Protein AF-A9FT65-F1 (afdb_monomer_lite)

Radius of gyration: 32.36 Å; chains: 1; bounding box: 93×37×84 Å

Structure (mmCIF, N/CA/C/O backbone):
data_AF-A9FT65-F1
#
_entry.id   AF-A9FT65-F1
#
loop_
_atom_site.group_PDB
_atom_site.id
_atom_site.type_symbol
_atom_site.label_atom_id
_atom_site.label_alt_id
_atom_site.label_comp_id
_atom_site.label_asym_id
_atom_site.label_entity_id
_atom_site.label_seq_id
_atom_site.pdbx_PDB_ins_code
_atom_site.Cartn_x
_atom_site.Cartn_y
_atom_site.Cartn_z
_atom_site.occupancy
_atom_site.B_iso_or_equiv
_atom_site.auth_seq_id
_atom_site.auth_comp_id
_atom_site.auth_asym_id
_atom_site.auth_atom_id
_atom_site.pdbx_PDB_model_num
ATOM 1 N N . MET A 1 1 ? 68.575 5.853 -28.084 1.00 41.72 1 MET A N 1
ATOM 2 C CA . MET A 1 1 ? 67.496 6.673 -28.667 1.00 41.72 1 MET A CA 1
ATOM 3 C C . MET A 1 1 ? 66.320 5.749 -28.876 1.00 41.72 1 MET A C 1
ATOM 5 O O . MET A 1 1 ? 66.469 4.746 -29.556 1.00 41.72 1 MET A O 1
ATOM 9 N N . SER A 1 2 ? 65.259 6.000 -28.122 1.00 35.66 2 SER A N 1
ATOM 10 C CA . SER A 1 2 ? 64.185 5.061 -27.811 1.00 35.66 2 SER A CA 1
ATOM 11 C C . SER A 1 2 ? 63.030 5.280 -28.781 1.00 35.66 2 SER A C 1
ATOM 13 O O . SER A 1 2 ? 62.483 6.379 -28.841 1.00 35.66 2 SER A O 1
ATOM 15 N N . GLU A 1 3 ? 62.686 4.255 -29.549 1.00 32.59 3 GLU A N 1
ATOM 16 C CA . GLU A 1 3 ? 61.605 4.288 -30.529 1.00 32.59 3 GLU A CA 1
ATOM 17 C C . GLU A 1 3 ? 60.287 3.957 -29.814 1.00 32.59 3 GLU A C 1
ATOM 19 O O . GLU A 1 3 ? 60.019 2.817 -29.438 1.00 32.59 3 GLU A O 1
ATOM 24 N N . GLY A 1 4 ? 59.509 4.999 -29.514 1.00 32.03 4 GLY A N 1
ATOM 25 C CA . GLY A 1 4 ? 58.199 4.884 -28.885 1.00 32.03 4 GLY A CA 1
ATOM 26 C C . GLY A 1 4 ? 57.168 4.380 -29.888 1.00 32.03 4 GLY A C 1
ATOM 27 O O . GLY A 1 4 ? 56.763 5.111 -30.790 1.00 32.03 4 GLY A O 1
ATOM 28 N N . ALA A 1 5 ? 56.733 3.134 -29.716 1.00 34.72 5 ALA A N 1
ATOM 29 C CA . ALA A 1 5 ? 55.613 2.562 -30.445 1.00 34.72 5 ALA A CA 1
ATOM 30 C C . ALA A 1 5 ? 54.311 3.269 -30.035 1.00 34.72 5 ALA A C 1
ATOM 32 O O . ALA A 1 5 ? 53.793 3.074 -28.936 1.00 34.72 5 ALA A O 1
ATOM 33 N N . VAL A 1 6 ? 53.775 4.097 -30.931 1.00 39.50 6 VAL A N 1
ATOM 34 C CA . VAL A 1 6 ? 52.421 4.641 -30.806 1.00 39.50 6 VAL A CA 1
ATOM 35 C C . VAL A 1 6 ? 51.445 3.519 -31.148 1.00 39.50 6 VAL A C 1
ATOM 37 O O . VAL A 1 6 ? 51.251 3.173 -32.315 1.00 39.50 6 VAL A O 1
ATOM 40 N N . VAL A 1 7 ? 50.845 2.933 -30.114 1.00 39.47 7 VAL A N 1
ATOM 41 C CA . VAL A 1 7 ? 49.690 2.042 -30.238 1.00 39.47 7 VAL A CA 1
ATOM 42 C C . VAL A 1 7 ? 48.541 2.872 -30.806 1.00 39.47 7 VAL A C 1
ATOM 44 O O . VAL A 1 7 ? 47.945 3.693 -30.116 1.00 39.47 7 VAL A O 1
ATOM 47 N N . ARG A 1 8 ? 48.258 2.694 -32.098 1.00 37.03 8 ARG A N 1
ATOM 48 C CA . ARG A 1 8 ? 47.019 3.177 -32.707 1.00 37.03 8 ARG A CA 1
ATOM 49 C C . ARG A 1 8 ? 45.886 2.286 -32.214 1.00 37.03 8 ARG A C 1
ATOM 51 O O . ARG A 1 8 ? 45.782 1.137 -32.644 1.00 37.03 8 ARG A O 1
ATOM 58 N N . GLU A 1 9 ? 45.054 2.817 -31.324 1.00 41.12 9 GLU A N 1
ATOM 59 C CA . GLU A 1 9 ? 43.729 2.262 -31.064 1.00 41.12 9 GLU A CA 1
ATOM 60 C C . GLU A 1 9 ? 42.986 2.138 -32.396 1.00 41.12 9 GLU A C 1
ATOM 62 O O . GLU A 1 9 ? 42.769 3.107 -33.127 1.00 41.12 9 GLU A O 1
ATOM 67 N N . ARG A 1 10 ? 42.655 0.896 -32.748 1.00 37.16 10 ARG A N 1
ATOM 68 C CA . ARG A 1 10 ? 41.754 0.584 -33.850 1.00 37.16 10 ARG A CA 1
ATOM 69 C C . ARG A 1 10 ? 40.358 1.019 -33.422 1.00 37.16 10 ARG A C 1
ATOM 71 O O . ARG A 1 10 ? 39.676 0.283 -32.718 1.00 37.16 10 ARG A O 1
ATOM 78 N N . THR A 1 11 ? 39.924 2.182 -33.891 1.00 40.34 11 THR A N 1
ATOM 79 C CA . THR A 1 11 ? 38.503 2.513 -33.995 1.00 40.34 11 THR A CA 1
ATOM 80 C C . THR A 1 11 ? 37.874 1.500 -34.951 1.00 40.34 11 THR A C 1
ATOM 82 O O . THR A 1 11 ? 38.036 1.581 -36.170 1.00 40.34 11 THR A O 1
ATOM 85 N N . THR A 1 12 ? 37.234 0.470 -34.403 1.00 40.16 12 THR A N 1
ATOM 86 C CA . THR A 1 12 ? 36.389 -0.453 -35.161 1.00 40.16 12 THR A CA 1
ATOM 87 C C . THR A 1 12 ? 35.167 0.316 -35.640 1.00 40.16 12 THR A C 1
ATOM 89 O O . THR A 1 12 ? 34.197 0.449 -34.904 1.00 40.16 12 THR A O 1
ATOM 92 N N . SER A 1 13 ? 35.223 0.846 -36.865 1.00 41.88 13 SER A N 1
ATOM 93 C CA . SER A 1 13 ? 34.030 1.339 -37.550 1.00 41.88 13 SER A CA 1
ATOM 94 C C . SER A 1 13 ? 33.115 0.142 -37.789 1.00 41.88 13 SER A C 1
ATOM 96 O O . SER A 1 13 ? 33.448 -0.744 -38.589 1.00 41.88 13 SER A O 1
ATOM 98 N N . VAL A 1 14 ? 31.991 0.080 -37.087 1.00 47.53 14 VAL A N 1
ATOM 99 C CA . VAL A 1 14 ? 30.987 -0.945 -37.335 1.00 47.53 14 VAL A CA 1
ATOM 100 C C . VAL A 1 14 ? 30.255 -0.538 -38.611 1.00 47.53 14 VAL A C 1
ATOM 102 O O . VAL A 1 14 ? 29.261 0.168 -38.578 1.00 47.53 14 VAL A O 1
ATOM 105 N N . ARG A 1 15 ? 30.726 -0.990 -39.779 1.00 48.66 15 ARG A N 1
ATOM 106 C CA . ARG A 1 15 ? 29.825 -1.097 -40.935 1.00 48.66 15 ARG A CA 1
ATOM 107 C C . ARG A 1 15 ? 28.850 -2.228 -40.618 1.00 48.66 15 ARG A C 1
ATOM 109 O O . ARG A 1 15 ? 29.141 -3.393 -40.873 1.00 48.66 15 ARG A O 1
ATOM 116 N N . ALA A 1 16 ? 27.755 -1.864 -39.958 1.00 49.97 16 ALA A N 1
ATOM 117 C CA . ALA A 1 16 ? 26.761 -2.761 -39.395 1.00 49.97 16 ALA A CA 1
ATOM 118 C C . ALA A 1 16 ? 25.928 -3.434 -40.496 1.00 49.97 16 ALA A C 1
ATOM 120 O O . ALA A 1 16 ? 24.791 -3.052 -40.762 1.00 49.97 16 ALA A O 1
ATOM 121 N N . GLU A 1 17 ? 26.460 -4.480 -41.130 1.00 63.56 17 GLU A N 1
ATOM 122 C CA . GLU A 1 17 ? 25.548 -5.502 -41.656 1.00 63.56 17 GLU A CA 1
ATOM 123 C C . GLU A 1 17 ? 24.857 -6.217 -40.493 1.00 63.56 17 GLU A C 1
ATOM 125 O O . GLU A 1 17 ? 23.668 -6.515 -40.594 1.00 63.56 17 GLU A O 1
ATOM 130 N N . GLU A 1 18 ? 25.556 -6.377 -39.364 1.00 81.94 18 GLU A N 1
ATOM 131 C CA . GLU A 1 18 ? 25.031 -6.877 -38.095 1.00 81.94 18 GLU A CA 1
ATOM 132 C C . GLU A 1 18 ? 25.650 -6.085 -36.930 1.00 81.94 18 GLU A C 1
ATOM 134 O O . GLU A 1 18 ? 26.859 -5.855 -36.893 1.00 81.94 18 GLU A O 1
ATOM 139 N N . TYR A 1 19 ? 24.821 -5.641 -35.988 1.00 88.38 19 TYR A N 1
ATOM 140 C CA . TYR A 1 19 ? 25.239 -4.946 -34.769 1.00 88.38 19 TYR A CA 1
ATOM 141 C C . TYR A 1 19 ? 24.616 -5.635 -33.555 1.00 88.38 19 TYR A C 1
ATOM 143 O O . TYR A 1 19 ? 23.448 -6.012 -33.582 1.00 88.38 19 TYR A O 1
ATOM 151 N N . LEU A 1 20 ? 25.387 -5.803 -32.485 1.00 90.62 20 LEU A N 1
ATOM 152 C CA . LEU A 1 20 ? 24.891 -6.241 -31.185 1.00 90.62 20 LEU A CA 1
ATOM 153 C C . LEU A 1 20 ? 25.726 -5.557 -30.110 1.00 90.62 20 LEU A C 1
ATOM 155 O O . LEU A 1 20 ? 26.910 -5.861 -29.960 1.00 90.62 20 LEU A O 1
ATOM 159 N N . GLY A 1 21 ? 25.126 -4.633 -29.370 1.00 92.19 21 GLY A N 1
ATOM 160 C CA . GLY A 1 21 ? 25.886 -3.869 -28.393 1.00 92.19 21 GLY A CA 1
ATOM 161 C C . GLY A 1 21 ? 25.094 -2.800 -27.651 1.00 92.19 21 GLY A C 1
ATOM 162 O O . GLY A 1 21 ? 23.875 -2.692 -27.820 1.00 92.19 21 GLY A O 1
ATOM 163 N N . PRO A 1 22 ? 25.790 -2.046 -26.783 1.00 93.56 22 PRO A N 1
ATOM 164 C CA . PRO A 1 22 ? 25.210 -0.944 -26.034 1.00 93.56 22 PRO A CA 1
ATOM 165 C C . PRO A 1 22 ? 25.030 0.303 -26.909 1.00 93.56 22 PRO A C 1
ATOM 167 O O . PRO A 1 22 ? 25.951 0.687 -27.630 1.00 93.56 22 PRO A O 1
ATOM 170 N N . ALA A 1 23 ? 23.889 0.975 -26.771 1.00 94.88 23 ALA A N 1
ATOM 171 C CA . ALA A 1 23 ? 23.617 2.267 -27.398 1.00 94.88 23 ALA A CA 1
ATOM 172 C C . ALA A 1 23 ? 22.968 3.239 -26.400 1.00 94.88 23 ALA A C 1
ATOM 174 O O . ALA A 1 23 ? 22.223 2.811 -25.514 1.00 94.88 23 ALA A O 1
ATOM 175 N N . HIS A 1 24 ? 23.248 4.535 -26.535 1.00 95.00 24 HIS A N 1
ATOM 176 C CA . HIS A 1 24 ? 22.746 5.571 -25.628 1.00 95.00 24 HIS A CA 1
ATOM 177 C C . HIS A 1 24 ? 21.448 6.181 -26.137 1.00 95.00 24 HIS A C 1
ATOM 179 O O . HIS A 1 24 ? 21.337 6.481 -27.319 1.00 95.00 24 HIS A O 1
ATOM 185 N N . VAL A 1 25 ? 20.473 6.416 -25.261 1.00 94.31 25 VAL A N 1
ATOM 186 C CA . VAL A 1 25 ? 19.225 7.089 -25.647 1.00 94.31 25 VAL A CA 1
ATOM 187 C C . VAL A 1 25 ? 19.457 8.586 -25.811 1.00 94.31 25 VAL A C 1
ATOM 189 O O . VAL A 1 25 ? 19.770 9.278 -24.840 1.00 94.31 25 VAL A O 1
ATOM 192 N N . LEU A 1 26 ? 19.229 9.089 -27.024 1.00 94.56 26 LEU A N 1
ATOM 193 C CA . LEU A 1 26 ? 19.220 10.517 -27.342 1.00 94.56 26 LEU A CA 1
ATOM 194 C C . LEU A 1 26 ? 17.809 11.105 -27.260 1.00 94.56 26 LEU A C 1
ATOM 196 O O . LEU A 1 26 ? 17.630 12.241 -26.830 1.00 94.56 26 LEU A O 1
ATOM 200 N N . GLU A 1 27 ? 16.798 10.324 -27.649 1.00 92.94 27 GLU A N 1
ATOM 201 C CA . GLU A 1 27 ? 15.396 10.742 -27.638 1.00 92.94 27 GLU A CA 1
ATOM 202 C C . GLU A 1 27 ? 14.460 9.529 -27.530 1.00 92.94 27 GLU A C 1
ATOM 204 O O . GLU A 1 27 ? 14.701 8.498 -28.157 1.00 92.94 27 GLU A O 1
ATOM 209 N N . ALA A 1 28 ? 13.359 9.650 -26.782 1.00 88.56 28 ALA A N 1
ATOM 210 C CA . ALA A 1 28 ? 12.351 8.597 -26.638 1.00 88.56 28 ALA A CA 1
ATOM 211 C C . ALA A 1 28 ? 10.997 9.029 -27.229 1.00 88.56 28 ALA A C 1
ATOM 213 O O . ALA A 1 28 ? 10.450 10.066 -26.852 1.00 88.56 28 ALA A O 1
ATOM 214 N N . ARG A 1 29 ? 10.434 8.215 -28.135 1.00 87.12 29 ARG A N 1
ATOM 215 C CA . ARG A 1 29 ? 9.176 8.468 -28.861 1.00 87.12 29 ARG A CA 1
ATOM 216 C C . ARG A 1 29 ? 8.260 7.237 -28.831 1.00 87.12 29 ARG A C 1
ATOM 218 O O . ARG A 1 29 ? 8.054 6.553 -29.834 1.00 87.12 29 ARG A O 1
ATOM 225 N N . GLY A 1 30 ? 7.685 6.940 -27.668 1.00 79.56 30 GLY A N 1
ATOM 226 C CA . GLY A 1 30 ? 6.798 5.783 -27.507 1.00 79.56 30 GLY A CA 1
ATOM 227 C C . GLY A 1 30 ? 7.541 4.461 -27.734 1.00 79.56 30 GLY A C 1
ATOM 228 O O . GLY A 1 30 ? 8.354 4.077 -26.902 1.00 79.56 30 GLY A O 1
ATOM 229 N N . GLN A 1 31 ? 7.256 3.763 -28.840 1.00 80.38 31 GLN A N 1
ATOM 230 C CA . GLN A 1 31 ? 7.921 2.497 -29.198 1.00 80.38 31 GLN A CA 1
ATOM 231 C C . GLN A 1 31 ? 9.203 2.674 -30.029 1.00 80.38 31 GLN A C 1
ATOM 233 O O . GLN A 1 31 ? 9.959 1.711 -30.179 1.00 80.38 31 GLN A O 1
ATOM 238 N N . ALA A 1 32 ? 9.444 3.877 -30.556 1.00 88.31 32 ALA A N 1
ATOM 239 C CA . ALA A 1 32 ? 10.662 4.231 -31.272 1.00 88.31 32 ALA A CA 1
ATOM 240 C C . ALA A 1 32 ? 11.593 5.041 -30.363 1.00 88.31 32 ALA A C 1
ATOM 242 O O . ALA A 1 32 ? 11.149 5.890 -29.585 1.00 88.31 32 ALA A O 1
ATOM 243 N N . VAL A 1 33 ? 12.892 4.784 -30.459 1.00 91.00 33 VAL A N 1
ATOM 244 C CA . VAL A 1 33 ? 13.922 5.450 -29.659 1.00 91.00 33 VAL A CA 1
ATOM 245 C C . VAL A 1 33 ? 15.052 5.866 -30.587 1.00 91.00 33 VAL A C 1
ATOM 247 O O . VAL A 1 33 ? 15.541 5.048 -31.364 1.00 91.00 33 VAL A O 1
ATOM 250 N N . VAL A 1 34 ? 15.467 7.127 -30.514 1.00 94.12 34 VAL A N 1
ATOM 251 C CA . VAL A 1 34 ? 16.676 7.595 -31.194 1.00 94.12 34 VAL A CA 1
ATOM 252 C C . VAL A 1 34 ? 17.854 7.285 -30.286 1.00 94.12 34 VAL A C 1
ATOM 254 O O . VAL A 1 34 ? 17.874 7.698 -29.123 1.00 94.12 34 VAL A O 1
ATOM 257 N N . ILE A 1 35 ? 18.816 6.543 -30.819 1.00 93.94 35 ILE A N 1
ATOM 258 C CA . ILE A 1 35 ? 19.989 6.076 -30.094 1.00 93.94 35 ILE A CA 1
ATOM 259 C C . ILE A 1 35 ? 21.276 6.558 -30.752 1.00 93.94 35 ILE A C 1
ATOM 261 O O . ILE A 1 35 ? 21.324 6.726 -31.966 1.00 93.94 35 ILE A O 1
ATOM 265 N N . GLU A 1 36 ? 22.316 6.734 -29.948 1.00 95.38 36 GLU A N 1
ATOM 266 C CA . GLU A 1 36 ? 23.695 6.912 -30.393 1.00 95.38 36 GLU A CA 1
ATOM 267 C C . GLU A 1 36 ? 24.445 5.584 -30.251 1.00 95.38 36 GLU A C 1
ATOM 269 O O . GLU A 1 36 ? 24.494 4.985 -29.168 1.00 95.38 36 GLU A O 1
ATOM 274 N N . LEU A 1 37 ? 24.997 5.106 -31.363 1.00 92.44 37 LEU A N 1
ATOM 275 C CA . LEU A 1 37 ? 25.864 3.936 -31.420 1.00 92.44 37 LEU A CA 1
ATOM 276 C C . LEU A 1 37 ? 27.288 4.296 -30.946 1.00 92.44 37 LEU A C 1
ATOM 278 O O . LEU A 1 37 ? 27.663 5.467 -30.945 1.00 92.44 37 LEU A O 1
ATOM 282 N N . PRO A 1 38 ? 28.131 3.315 -30.565 1.00 88.44 38 PRO A N 1
ATOM 283 C CA . PRO A 1 38 ? 29.488 3.586 -30.070 1.00 88.44 38 PRO A CA 1
ATOM 284 C C . PRO A 1 38 ? 30.418 4.334 -31.040 1.00 88.44 38 PRO A 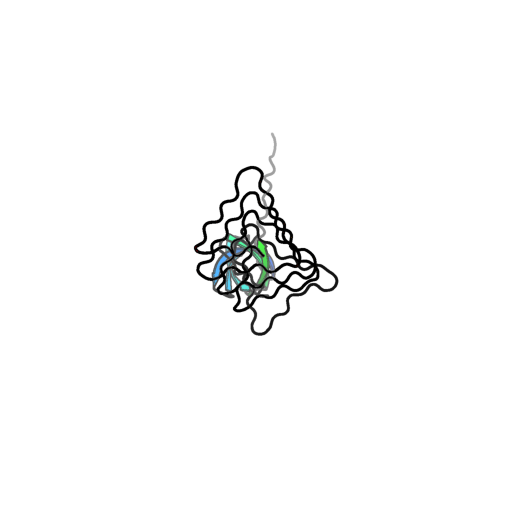C 1
ATOM 286 O O . PRO A 1 38 ? 31.448 4.854 -30.620 1.00 88.44 38 PRO A O 1
ATOM 289 N N . ASP A 1 39 ? 30.095 4.358 -32.333 1.00 85.88 39 ASP A N 1
ATOM 290 C CA . ASP A 1 39 ? 30.812 5.108 -33.368 1.00 85.88 39 ASP A CA 1
ATOM 291 C C . ASP A 1 39 ? 30.311 6.555 -33.540 1.00 85.88 39 ASP A C 1
ATOM 293 O O . ASP A 1 39 ? 30.844 7.292 -34.371 1.00 85.88 39 ASP A O 1
ATOM 297 N N . GLY A 1 40 ? 29.330 6.972 -32.733 1.00 86.94 40 GLY A N 1
ATOM 298 C CA . GLY A 1 40 ? 28.708 8.294 -32.765 1.00 86.94 40 GLY A CA 1
ATOM 299 C C . GLY A 1 40 ? 27.585 8.428 -33.796 1.00 86.94 40 GLY A C 1
ATOM 300 O O . GLY A 1 40 ? 27.026 9.515 -33.942 1.00 86.94 40 GLY A O 1
ATOM 301 N N . GLU A 1 41 ? 27.237 7.365 -34.533 1.00 89.38 41 GLU A N 1
ATOM 302 C CA . GLU A 1 41 ? 26.103 7.408 -35.455 1.00 89.38 41 GLU A CA 1
ATOM 303 C C . GLU A 1 41 ? 24.779 7.417 -34.679 1.00 89.38 41 GLU A C 1
ATOM 305 O O . GLU A 1 41 ? 24.564 6.635 -33.751 1.00 89.38 41 GLU A O 1
ATOM 310 N N . SER A 1 42 ? 23.868 8.310 -35.074 1.00 91.62 42 SER A N 1
ATOM 311 C CA . SER A 1 42 ? 22.505 8.341 -34.546 1.00 91.62 42 SER A CA 1
ATOM 312 C C . SER A 1 42 ? 21.575 7.520 -35.426 1.00 91.62 42 SER A C 1
ATOM 314 O O . SER A 1 42 ? 21.519 7.732 -36.637 1.00 91.62 42 SER A O 1
ATOM 316 N N . ALA A 1 43 ? 20.792 6.634 -34.820 1.00 91.75 43 ALA A N 1
ATOM 317 C CA . ALA A 1 43 ? 19.848 5.794 -35.541 1.00 91.75 43 ALA A CA 1
ATOM 318 C C . ALA A 1 43 ? 18.550 5.585 -34.753 1.00 91.75 43 ALA A C 1
ATOM 320 O O . ALA A 1 43 ? 18.506 5.747 -33.535 1.00 91.75 43 ALA A O 1
ATOM 321 N N . GLU A 1 44 ? 17.472 5.229 -35.449 1.00 93.06 44 GLU A N 1
ATOM 322 C CA . GLU A 1 44 ? 16.195 4.891 -34.819 1.00 93.06 44 GLU A CA 1
ATOM 323 C C . GLU A 1 44 ? 16.123 3.384 -34.551 1.00 93.06 44 GLU A C 1
ATOM 325 O O . GLU A 1 44 ? 16.353 2.570 -35.447 1.00 93.06 44 GLU A O 1
ATOM 330 N N . ALA A 1 45 ? 15.783 3.012 -33.319 1.00 91.25 45 ALA A N 1
ATOM 331 C CA . ALA A 1 45 ? 15.577 1.634 -32.903 1.00 91.25 45 ALA A CA 1
ATOM 332 C C . ALA A 1 45 ? 14.152 1.416 -32.381 1.00 91.25 45 ALA A C 1
ATOM 334 O O . ALA A 1 45 ? 13.570 2.269 -31.712 1.00 91.25 45 ALA A O 1
ATOM 335 N N . THR A 1 46 ? 13.590 0.242 -32.673 1.00 91.12 46 THR A N 1
ATOM 336 C CA . THR A 1 46 ? 12.254 -0.167 -32.209 1.00 91.12 46 THR A CA 1
ATOM 337 C C . THR A 1 46 ? 12.356 -1.049 -30.966 1.00 91.12 46 THR A C 1
ATOM 339 O O . THR A 1 46 ? 13.149 -1.987 -30.935 1.00 91.12 46 THR A O 1
ATOM 342 N N . MET A 1 47 ? 11.524 -0.820 -29.951 1.00 86.00 47 MET A N 1
ATOM 343 C CA . MET A 1 47 ? 11.442 -1.705 -28.780 1.00 86.00 47 MET A CA 1
ATOM 344 C C . MET A 1 47 ? 10.868 -3.081 -29.169 1.00 86.00 47 MET A C 1
ATOM 346 O O . MET A 1 47 ? 9.700 -3.180 -29.534 1.00 86.00 47 MET A O 1
ATOM 350 N N . ALA A 1 48 ? 11.671 -4.152 -29.095 1.00 79.38 48 ALA A N 1
ATOM 351 C CA . ALA A 1 48 ? 11.257 -5.500 -29.520 1.00 79.38 48 ALA A CA 1
ATOM 352 C C . ALA A 1 48 ? 10.447 -6.268 -28.464 1.00 79.38 48 ALA A C 1
ATOM 354 O O . ALA A 1 48 ? 9.645 -7.134 -28.808 1.00 79.38 48 ALA A O 1
ATOM 355 N N . LEU A 1 49 ? 10.639 -5.947 -27.184 1.00 64.50 49 LEU A N 1
ATOM 356 C CA . LEU A 1 49 ? 9.832 -6.454 -26.080 1.00 64.50 49 LEU A CA 1
ATOM 357 C C . LEU A 1 49 ? 9.468 -5.260 -25.202 1.00 64.50 49 LEU A C 1
ATOM 359 O O . LEU A 1 49 ? 10.357 -4.595 -24.668 1.00 64.50 49 LEU A O 1
ATOM 363 N N . ALA A 1 50 ? 8.176 -4.977 -25.047 1.00 60.00 50 ALA A N 1
ATOM 364 C CA . ALA A 1 50 ? 7.710 -3.980 -24.093 1.00 60.00 50 ALA A CA 1
ATOM 365 C C . ALA A 1 50 ? 7.855 -4.548 -22.672 1.00 60.00 50 ALA A C 1
ATOM 367 O O . ALA A 1 50 ? 6.882 -4.917 -22.019 1.00 60.00 50 ALA A O 1
ATOM 368 N N . LEU A 1 51 ? 9.095 -4.631 -22.178 1.00 63.81 51 LEU A N 1
ATOM 369 C CA . LEU A 1 51 ? 9.319 -4.477 -20.746 1.00 63.81 51 LEU A CA 1
ATOM 370 C C . LEU A 1 51 ? 8.564 -3.205 -20.325 1.00 63.81 51 LEU A C 1
ATOM 372 O O . LEU A 1 51 ? 8.539 -2.255 -21.112 1.00 63.81 51 LEU A O 1
ATOM 376 N N . PRO A 1 52 ? 7.955 -3.154 -19.128 1.00 75.19 52 PRO A N 1
ATOM 377 C CA . PRO A 1 52 ? 7.206 -1.994 -18.644 1.00 75.19 52 PRO A CA 1
ATOM 378 C C . PRO A 1 52 ? 8.098 -0.762 -18.408 1.00 75.19 52 PRO A C 1
ATOM 380 O O . PRO A 1 52 ? 7.838 0.019 -17.513 1.00 75.19 52 PRO A O 1
ATOM 383 N N . TYR A 1 53 ? 9.188 -0.596 -19.147 1.00 81.69 53 TYR A N 1
ATOM 384 C CA . TYR A 1 53 ? 10.199 0.426 -19.018 1.00 81.69 53 TYR A CA 1
ATOM 385 C C . TYR A 1 53 ? 10.044 1.454 -20.136 1.00 81.69 53 TYR A C 1
ATOM 387 O O . TYR A 1 53 ? 10.095 1.102 -21.314 1.00 81.69 53 TYR A O 1
ATOM 395 N N . ALA A 1 54 ? 9.887 2.722 -19.766 1.00 84.62 54 ALA A N 1
ATOM 396 C CA . ALA A 1 54 ? 9.931 3.834 -20.704 1.00 84.62 54 ALA A CA 1
ATOM 397 C C . ALA A 1 54 ? 11.366 4.391 -20.757 1.00 84.62 54 ALA A C 1
ATOM 399 O O . ALA A 1 54 ? 11.814 4.932 -19.741 1.00 84.62 54 ALA A O 1
ATOM 400 N N . PRO A 1 55 ? 12.083 4.281 -21.894 1.00 86.25 55 PRO A N 1
ATOM 401 C CA . PRO A 1 55 ? 13.424 4.839 -22.024 1.00 86.25 55 PRO A CA 1
ATOM 402 C C . PRO A 1 55 ? 13.447 6.349 -21.784 1.00 86.25 55 PRO A C 1
ATOM 404 O O . PRO A 1 55 ? 12.560 7.079 -22.229 1.00 86.25 55 PRO A O 1
ATOM 407 N N . ALA A 1 56 ? 14.479 6.808 -21.091 1.00 89.81 56 ALA A N 1
ATOM 408 C CA . ALA A 1 56 ? 14.793 8.199 -20.832 1.00 89.81 56 ALA A CA 1
ATOM 409 C C . ALA A 1 56 ? 16.145 8.555 -21.459 1.00 89.81 56 ALA A C 1
ATOM 411 O O . ALA A 1 56 ? 17.013 7.703 -21.647 1.00 89.81 56 ALA A O 1
ATOM 412 N N . VAL A 1 57 ? 16.325 9.836 -21.788 1.00 92.44 57 VAL A N 1
ATOM 413 C CA . VAL A 1 57 ? 17.594 10.349 -22.321 1.00 92.44 57 VAL A CA 1
ATOM 414 C C . VAL A 1 57 ? 18.734 10.031 -21.353 1.00 92.44 57 VAL A C 1
ATOM 416 O O . VAL A 1 57 ? 18.617 10.279 -20.154 1.00 92.44 57 VAL A O 1
ATOM 419 N N . GLY A 1 58 ? 19.833 9.498 -21.886 1.00 89.94 58 GLY A N 1
ATOM 420 C CA . GLY A 1 58 ? 21.003 9.078 -21.111 1.00 89.94 58 GLY A CA 1
ATOM 421 C C . GLY A 1 58 ? 20.992 7.614 -20.662 1.00 89.94 58 GLY A C 1
ATOM 422 O O . GLY A 1 58 ? 22.020 7.131 -20.185 1.00 89.94 58 GLY A O 1
ATOM 423 N N . ASP A 1 59 ? 19.890 6.885 -20.849 1.00 92.44 59 ASP A N 1
ATOM 424 C CA . ASP A 1 59 ? 19.867 5.441 -20.616 1.00 92.44 59 ASP A CA 1
ATOM 425 C C . ASP A 1 59 ? 20.790 4.692 -21.587 1.00 92.44 59 ASP A C 1
ATOM 427 O O . ASP A 1 59 ? 21.057 5.143 -22.704 1.00 92.44 59 ASP A O 1
ATOM 431 N N . VAL A 1 60 ? 21.225 3.499 -21.179 1.00 92.38 60 VAL A N 1
ATOM 432 C CA . VAL A 1 60 ? 22.007 2.575 -22.006 1.00 92.38 60 VAL A CA 1
ATOM 433 C C . VAL A 1 60 ? 21.158 1.354 -22.337 1.00 92.38 60 VAL A C 1
ATOM 435 O O . VAL A 1 60 ? 20.755 0.599 -21.448 1.00 92.38 60 VAL A O 1
ATOM 438 N N . LEU A 1 61 ? 20.913 1.139 -23.626 1.00 92.06 61 LEU A N 1
ATOM 439 C CA . LEU A 1 61 ? 20.090 0.059 -24.164 1.00 92.06 61 LEU A CA 1
ATOM 440 C C . LEU A 1 61 ? 20.955 -1.036 -24.790 1.00 92.06 61 LEU A C 1
ATOM 442 O O . LEU A 1 61 ? 22.024 -0.756 -25.320 1.00 92.06 61 LEU A O 1
ATOM 446 N N . LEU A 1 62 ? 20.473 -2.278 -24.766 1.00 92.69 62 LEU A N 1
ATOM 447 C CA . LEU A 1 62 ? 21.024 -3.373 -25.560 1.00 92.69 62 LEU A CA 1
ATOM 448 C C . LEU A 1 62 ? 20.275 -3.433 -26.890 1.00 92.69 62 LEU A C 1
ATOM 450 O O . LEU A 1 62 ? 19.066 -3.685 -26.916 1.00 92.69 62 LEU A O 1
ATOM 454 N N . VAL A 1 63 ? 20.999 -3.214 -27.983 1.00 91.88 63 VAL A N 1
ATOM 455 C CA . VAL A 1 63 ? 20.429 -3.086 -29.324 1.00 91.88 63 VAL A CA 1
ATOM 456 C C . VAL A 1 63 ? 21.011 -4.151 -30.243 1.00 91.88 63 VAL A C 1
ATOM 458 O O . VAL A 1 63 ? 22.213 -4.415 -30.226 1.00 91.88 63 VAL A O 1
ATOM 461 N N . ILE A 1 64 ? 20.140 -4.761 -31.046 1.00 91.81 64 ILE A N 1
ATOM 462 C CA . ILE A 1 64 ? 20.499 -5.658 -32.141 1.00 91.81 64 ILE A CA 1
ATOM 463 C C . ILE A 1 64 ? 20.105 -5.016 -33.470 1.00 91.81 64 ILE A C 1
ATOM 465 O O . ILE A 1 64 ? 18.995 -4.511 -33.626 1.00 91.81 64 ILE A O 1
ATOM 469 N N . GLY A 1 65 ? 21.020 -5.024 -34.428 1.00 89.12 65 GLY A N 1
ATOM 470 C CA . GLY A 1 65 ? 20.850 -4.434 -35.744 1.00 89.12 65 GLY A CA 1
ATOM 471 C C . GLY A 1 65 ? 21.155 -5.417 -36.854 1.00 89.12 65 GLY A C 1
ATOM 472 O O . GLY A 1 65 ? 22.094 -6.201 -36.739 1.00 89.12 65 GLY A O 1
ATOM 473 N N . ARG A 1 66 ? 20.387 -5.352 -37.943 1.00 87.50 66 ARG A N 1
ATOM 474 C CA . ARG A 1 66 ? 20.747 -5.978 -39.219 1.00 87.50 66 ARG A CA 1
ATOM 475 C C . ARG A 1 66 ? 20.368 -5.062 -40.377 1.00 87.50 66 ARG A C 1
ATOM 477 O O . ARG A 1 66 ? 19.186 -4.772 -40.581 1.00 87.50 66 ARG A O 1
ATOM 484 N N . GLY A 1 67 ? 21.363 -4.620 -41.145 1.00 83.88 67 GLY A N 1
ATOM 485 C CA . GLY A 1 67 ? 21.190 -3.547 -42.126 1.00 83.88 67 GLY A CA 1
ATOM 486 C C . GLY A 1 67 ? 20.596 -2.290 -41.476 1.00 83.88 67 GLY A C 1
ATOM 487 O O . GLY A 1 67 ? 21.029 -1.879 -40.409 1.00 83.88 67 GLY A O 1
ATOM 488 N N . ALA A 1 68 ? 19.555 -1.710 -42.079 1.00 82.25 68 ALA A N 1
ATOM 489 C CA . ALA A 1 68 ? 18.910 -0.487 -41.581 1.00 82.25 68 ALA A CA 1
ATOM 490 C C . ALA A 1 68 ? 17.892 -0.702 -40.439 1.00 82.25 68 ALA A C 1
ATOM 492 O O . ALA A 1 68 ? 17.159 0.221 -40.092 1.00 82.25 68 ALA A O 1
ATOM 493 N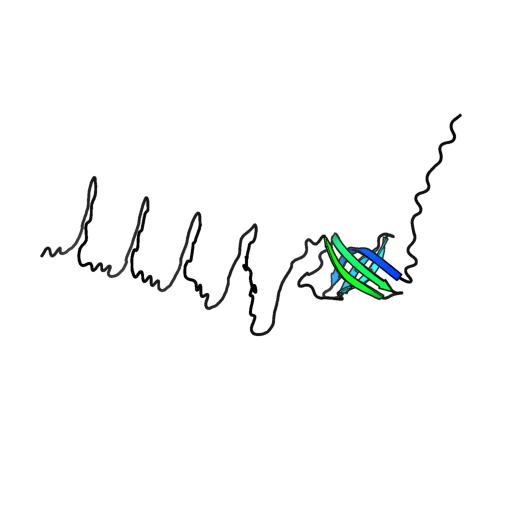 N . ARG A 1 69 ? 17.763 -1.920 -39.897 1.00 88.19 69 ARG A N 1
ATOM 494 C CA . ARG A 1 69 ? 16.785 -2.230 -38.841 1.00 88.19 69 ARG A CA 1
ATOM 495 C C . ARG A 1 69 ? 17.492 -2.419 -37.513 1.00 88.19 69 ARG A C 1
ATOM 497 O O . ARG A 1 69 ? 18.316 -3.324 -37.406 1.00 88.19 69 ARG A O 1
ATOM 504 N N . LEU A 1 70 ? 17.112 -1.626 -36.516 1.00 91.00 70 LEU A N 1
ATOM 505 C CA . LEU A 1 70 ? 17.611 -1.715 -35.147 1.00 91.00 70 LEU A CA 1
ATOM 506 C C . LEU A 1 70 ? 16.462 -2.011 -34.186 1.00 91.00 70 LEU A C 1
ATOM 508 O O . LEU A 1 70 ? 15.384 -1.420 -34.268 1.00 91.00 70 LEU A O 1
ATOM 512 N N . TYR A 1 71 ? 16.713 -2.926 -33.259 1.00 90.44 71 TYR A N 1
ATOM 513 C CA . TYR A 1 71 ? 15.764 -3.356 -32.248 1.00 90.44 71 TYR A CA 1
ATOM 514 C C . TYR A 1 71 ? 16.392 -3.282 -30.863 1.00 90.44 71 TYR A C 1
ATOM 516 O O . TYR A 1 71 ? 17.474 -3.818 -30.635 1.00 90.44 71 TYR A O 1
ATOM 524 N N . VAL A 1 72 ? 15.692 -2.666 -29.919 1.00 89.88 72 VAL A N 1
ATOM 525 C CA . VAL A 1 72 ? 16.058 -2.700 -28.503 1.00 89.88 72 VAL A CA 1
ATOM 526 C C . VAL A 1 72 ? 15.542 -4.007 -27.909 1.00 89.88 72 VAL A C 1
ATOM 528 O O . VAL A 1 72 ? 14.338 -4.269 -27.926 1.00 89.88 72 VAL A O 1
ATOM 531 N N . ILE A 1 73 ? 16.449 -4.819 -27.374 1.00 88.94 73 ILE A N 1
ATOM 532 C CA . ILE A 1 73 ? 16.148 -6.131 -26.777 1.00 88.94 73 ILE A CA 1
ATOM 533 C C . ILE A 1 73 ? 16.373 -6.163 -25.262 1.00 88.94 73 ILE A C 1
ATOM 535 O O . ILE A 1 73 ? 16.046 -7.151 -24.609 1.00 88.94 73 ILE A O 1
ATOM 539 N N . GLY A 1 74 ? 16.909 -5.085 -24.689 1.00 87.25 74 GLY A N 1
ATOM 540 C CA . GLY A 1 74 ? 17.095 -4.950 -23.251 1.00 87.25 74 GLY A CA 1
ATOM 541 C C . GLY A 1 74 ? 17.522 -3.545 -22.842 1.00 87.25 74 GLY A C 1
ATOM 542 O O . GLY A 1 74 ? 17.906 -2.724 -23.672 1.00 87.25 74 GLY A O 1
ATOM 543 N N . VAL A 1 75 ? 17.469 -3.285 -21.540 1.00 88.56 75 VAL A N 1
ATOM 544 C CA . VAL A 1 75 ? 17.952 -2.053 -20.906 1.00 88.56 75 VAL A CA 1
ATOM 545 C C . VAL A 1 75 ? 19.110 -2.459 -20.004 1.00 88.56 75 VAL A C 1
ATOM 547 O O . VAL A 1 75 ? 18.933 -3.311 -19.135 1.00 88.56 75 VAL A O 1
ATOM 550 N N . LEU A 1 76 ? 20.296 -1.900 -20.237 1.00 87.56 76 LEU A N 1
ATOM 551 C CA . LEU A 1 76 ? 21.498 -2.204 -19.456 1.00 87.56 76 LEU A CA 1
ATOM 552 C C . LEU A 1 76 ? 21.611 -1.275 -18.246 1.00 87.56 76 LEU A C 1
ATOM 554 O O . LEU A 1 76 ? 21.908 -1.733 -17.148 1.00 87.56 76 LEU A O 1
ATOM 558 N N . HIS A 1 77 ? 21.338 0.015 -18.446 1.00 86.94 77 HIS A N 1
ATOM 559 C CA . HIS A 1 77 ? 21.294 1.017 -17.384 1.00 86.94 77 HIS A CA 1
ATOM 560 C C . HIS A 1 77 ? 20.141 1.969 -17.653 1.00 86.94 77 HIS A C 1
ATOM 562 O O . HIS A 1 77 ? 20.108 2.615 -18.698 1.00 86.94 77 HIS A O 1
ATOM 568 N N . GLY A 1 78 ? 19.200 2.031 -16.717 1.00 85.25 78 GLY A N 1
ATOM 569 C CA . GLY A 1 78 ? 17.972 2.780 -16.892 1.00 85.25 78 GLY A CA 1
ATOM 570 C C . GLY A 1 78 ? 17.645 3.678 -15.708 1.00 85.25 78 GLY A C 1
ATOM 571 O O . GLY A 1 78 ? 17.717 3.250 -14.558 1.00 85.25 78 GLY A O 1
ATOM 572 N N . THR A 1 79 ? 17.268 4.915 -16.002 1.00 85.19 79 THR A N 1
ATOM 573 C CA . THR A 1 79 ? 16.737 5.909 -15.053 1.00 85.19 79 THR A CA 1
ATOM 574 C C . THR A 1 79 ? 15.256 6.210 -15.289 1.00 85.19 79 THR A C 1
ATOM 576 O O . THR A 1 79 ? 14.603 6.866 -14.474 1.00 85.19 79 THR A O 1
ATOM 579 N N . GLY A 1 80 ? 14.727 5.718 -16.406 1.00 79.12 80 GLY A N 1
ATOM 580 C CA . GLY A 1 80 ? 13.352 5.858 -16.835 1.00 79.12 80 GLY A CA 1
ATOM 581 C C . GLY A 1 80 ? 12.356 5.156 -15.918 1.00 79.12 80 GLY A C 1
ATOM 582 O O . GLY A 1 80 ? 12.675 4.291 -15.097 1.00 79.12 80 GLY A O 1
ATOM 583 N N . LYS A 1 81 ? 11.094 5.560 -16.049 1.00 82.12 81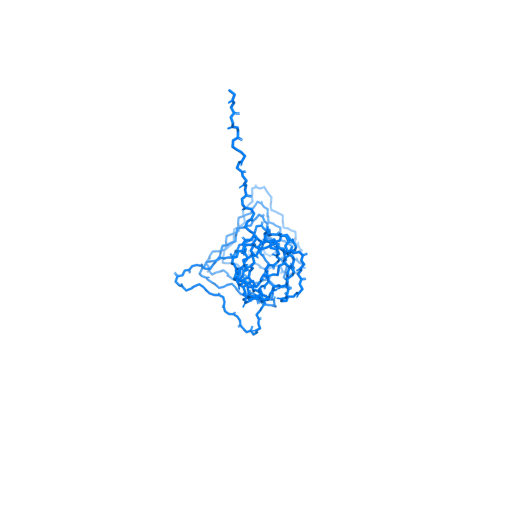 LYS A N 1
ATOM 584 C CA . LYS A 1 81 ? 10.008 5.025 -15.230 1.00 82.12 81 LYS A CA 1
ATOM 585 C C . LYS A 1 81 ? 9.652 3.613 -15.693 1.00 82.12 81 LYS A C 1
ATOM 587 O O . LYS A 1 81 ? 9.387 3.394 -16.875 1.00 82.12 81 LYS A O 1
ATOM 592 N N . VAL A 1 82 ? 9.524 2.694 -14.737 1.00 84.12 82 VAL A N 1
ATOM 593 C CA . VAL A 1 82 ? 8.856 1.407 -14.955 1.00 84.12 82 VAL A CA 1
ATOM 594 C C . VAL A 1 82 ? 7.371 1.534 -14.588 1.00 84.12 82 VAL A C 1
ATOM 596 O O . VAL A 1 82 ? 7.053 1.923 -13.466 1.00 84.12 82 VAL A O 1
ATOM 599 N N . THR A 1 83 ? 6.455 1.233 -15.510 1.00 80.62 83 THR A N 1
ATOM 600 C CA . THR A 1 83 ? 5.000 1.188 -15.283 1.00 80.62 83 THR A CA 1
ATOM 601 C C . THR A 1 83 ? 4.431 -0.135 -15.783 1.00 80.62 83 THR A C 1
ATOM 603 O O . THR A 1 83 ? 4.405 -0.382 -16.984 1.00 80.62 83 THR A O 1
ATOM 606 N N . LEU A 1 84 ? 3.953 -0.975 -14.862 1.00 84.94 84 LEU A N 1
ATOM 607 C CA . LEU A 1 84 ? 3.203 -2.183 -15.196 1.00 84.94 84 LEU A CA 1
ATOM 608 C C . LEU A 1 84 ? 1.710 -1.840 -15.259 1.00 84.94 84 LEU A C 1
ATOM 610 O O . LEU A 1 84 ? 1.075 -1.665 -14.223 1.00 84.94 84 LEU A O 1
ATOM 614 N N . GLU A 1 85 ? 1.170 -1.727 -16.469 1.00 80.62 85 GLU A N 1
ATOM 615 C CA . GLU A 1 85 ? -0.255 -1.503 -16.722 1.00 80.62 85 GLU A CA 1
ATOM 616 C C . GLU A 1 85 ? -0.832 -2.726 -17.437 1.00 80.62 85 GLU A C 1
ATOM 618 O O . GLU A 1 85 ? -0.298 -3.177 -18.450 1.00 80.62 85 GLU A O 1
ATOM 623 N N . LEU A 1 86 ? -1.891 -3.299 -16.869 1.00 82.50 86 LEU A N 1
ATOM 624 C CA . LEU A 1 86 ? -2.489 -4.555 -17.309 1.00 82.50 86 LEU A CA 1
ATOM 625 C C . LEU A 1 86 ? -3.998 -4.347 -17.452 1.00 82.50 86 LEU A C 1
ATOM 627 O O . LEU A 1 86 ? -4.621 -3.722 -16.595 1.00 82.50 86 LEU A O 1
ATOM 631 N N . GLN A 1 87 ? -4.580 -4.847 -18.540 1.00 82.25 87 GLN A N 1
ATOM 632 C CA . GLN A 1 87 ? -6.025 -4.801 -18.760 1.00 82.25 87 GLN A CA 1
ATOM 633 C C . GLN A 1 87 ? -6.696 -6.057 -18.196 1.00 82.25 87 GLN A C 1
ATOM 635 O O . GLN A 1 87 ? -6.197 -7.164 -18.397 1.00 82.25 87 GLN A O 1
ATOM 640 N N . GLY A 1 88 ? -7.861 -5.882 -17.569 1.00 90.31 88 GLY A N 1
ATOM 641 C CA . GLY A 1 88 ? -8.637 -6.971 -16.971 1.00 90.31 88 GLY A CA 1
ATOM 642 C C . GLY A 1 88 ? -8.169 -7.351 -15.566 1.00 90.31 88 GLY A C 1
ATOM 643 O O . GLY A 1 88 ? -7.470 -6.585 -14.902 1.00 90.31 88 GLY A O 1
ATOM 644 N N . ASP A 1 89 ? -8.583 -8.534 -15.118 1.00 92.06 89 ASP A N 1
ATOM 645 C CA . ASP A 1 89 ? -8.234 -9.058 -13.798 1.00 92.06 89 ASP A CA 1
ATOM 646 C C . ASP A 1 89 ? -6.777 -9.534 -13.764 1.00 92.06 89 ASP A C 1
ATOM 648 O O . ASP A 1 89 ? -6.291 -10.184 -14.694 1.00 92.06 89 ASP A O 1
ATOM 652 N N . VAL A 1 90 ? -6.078 -9.240 -12.667 1.00 93.31 90 VAL A N 1
ATOM 653 C CA . VAL A 1 90 ? -4.662 -9.579 -12.491 1.00 93.31 90 VAL A CA 1
ATOM 654 C C . VAL A 1 90 ? -4.469 -10.344 -11.189 1.00 93.31 90 VAL A C 1
ATOM 656 O O . VAL A 1 90 ? -4.811 -9.852 -10.117 1.00 93.31 90 VAL A O 1
ATOM 659 N N . ASP A 1 91 ? -3.846 -11.518 -11.284 1.00 92.94 91 ASP A N 1
ATOM 660 C CA . ASP A 1 91 ? -3.359 -12.282 -10.135 1.00 92.94 91 ASP A CA 1
ATOM 661 C C . ASP A 1 91 ? -1.831 -12.161 -10.047 1.00 92.94 91 ASP A C 1
ATOM 663 O O . ASP A 1 91 ? -1.101 -12.551 -10.965 1.00 92.94 91 ASP A O 1
ATOM 667 N N . VAL A 1 92 ? -1.345 -11.614 -8.932 1.00 92.75 92 VAL A N 1
ATOM 668 C CA . VAL A 1 92 ? 0.083 -11.525 -8.617 1.00 92.75 92 VAL A CA 1
ATOM 669 C C . VAL A 1 92 ? 0.389 -12.489 -7.478 1.00 92.75 92 VAL A C 1
ATOM 671 O O . VAL A 1 92 ? 0.078 -12.221 -6.318 1.00 92.75 92 VAL A O 1
ATOM 674 N N . ARG A 1 93 ? 1.058 -13.603 -7.794 1.00 93.81 93 ARG A N 1
ATOM 675 C CA . ARG A 1 93 ? 1.358 -14.668 -6.825 1.00 93.81 93 ARG A CA 1
ATOM 676 C C . ARG A 1 93 ? 2.763 -15.241 -6.967 1.00 93.81 93 ARG A C 1
ATOM 678 O O . ARG A 1 93 ? 3.312 -15.321 -8.062 1.00 93.81 93 ARG A O 1
ATOM 685 N N . ALA A 1 94 ? 3.314 -15.715 -5.849 1.00 95.25 94 ALA A N 1
ATOM 686 C CA . ALA A 1 94 ? 4.545 -16.503 -5.812 1.00 95.25 94 ALA A CA 1
ATOM 687 C C . ALA A 1 94 ? 4.212 -17.989 -5.586 1.00 95.25 94 ALA A C 1
ATOM 689 O O . ALA A 1 94 ? 3.666 -18.355 -4.547 1.00 95.25 94 ALA A O 1
ATOM 690 N N . ALA A 1 95 ? 4.544 -18.861 -6.542 1.00 94.75 95 ALA A N 1
ATOM 691 C CA . ALA A 1 95 ? 4.349 -20.305 -6.402 1.00 94.75 95 ALA A CA 1
ATOM 692 C C . ALA A 1 95 ? 5.537 -20.945 -5.664 1.00 94.75 95 ALA A C 1
ATOM 694 O O . ALA A 1 95 ? 6.675 -20.834 -6.113 1.00 94.75 95 ALA A O 1
ATOM 695 N N . GLY A 1 96 ? 5.278 -21.607 -4.531 1.00 94.00 96 GLY A N 1
ATOM 696 C CA . GLY A 1 96 ? 6.316 -22.285 -3.737 1.00 94.00 96 GLY A CA 1
ATOM 697 C C . GLY A 1 96 ? 7.306 -21.349 -3.030 1.00 94.00 96 GLY A C 1
ATOM 698 O O . GLY A 1 96 ? 8.334 -21.809 -2.540 1.00 94.00 96 GLY A O 1
ATOM 699 N N . GLY A 1 97 ? 7.014 -20.046 -2.975 1.00 95.06 97 GLY A N 1
ATOM 700 C CA . GLY A 1 97 ? 7.905 -19.029 -2.420 1.00 95.06 97 GLY A CA 1
ATOM 701 C C . GLY A 1 97 ? 7.158 -17.896 -1.722 1.00 95.06 97 GLY A C 1
ATOM 702 O O . GLY A 1 97 ? 5.978 -18.011 -1.400 1.00 95.06 97 GLY A O 1
ATOM 703 N N . ALA A 1 98 ? 7.863 -16.789 -1.489 1.00 95.25 98 ALA A N 1
ATOM 704 C CA . ALA A 1 98 ? 7.315 -15.598 -0.851 1.00 95.25 98 ALA A CA 1
ATOM 705 C C . ALA A 1 98 ? 7.217 -14.441 -1.851 1.00 95.25 98 ALA A C 1
ATOM 707 O O . ALA A 1 98 ? 8.198 -14.116 -2.518 1.00 95.25 98 ALA A O 1
ATOM 708 N N . LEU A 1 99 ? 6.059 -13.781 -1.900 1.00 95.75 99 LEU A N 1
ATOM 709 C CA . LEU A 1 99 ? 5.899 -12.503 -2.588 1.00 95.75 99 LEU A CA 1
ATOM 710 C C . LEU A 1 99 ? 6.315 -11.372 -1.639 1.00 95.75 99 LEU A C 1
ATOM 712 O O . LEU A 1 99 ? 5.840 -11.303 -0.506 1.00 95.75 99 LEU A O 1
ATOM 716 N N . ARG A 1 100 ? 7.216 -10.495 -2.086 1.00 94.38 100 ARG A N 1
ATOM 717 C CA . ARG A 1 100 ? 7.662 -9.315 -1.333 1.00 94.38 100 ARG A CA 1
ATOM 718 C C . ARG A 1 100 ? 7.502 -8.074 -2.199 1.00 94.38 100 ARG A C 1
ATOM 720 O O . ARG A 1 100 ? 7.904 -8.079 -3.356 1.00 94.38 100 ARG A O 1
ATOM 727 N N . LEU A 1 101 ? 6.947 -7.022 -1.608 1.00 94.69 101 LEU A N 1
ATOM 728 C CA . LEU A 1 101 ? 6.808 -5.699 -2.208 1.00 94.69 101 LEU A CA 1
ATOM 729 C C . LEU A 1 101 ? 7.595 -4.719 -1.334 1.00 94.69 101 LEU A C 1
ATOM 731 O O . LEU A 1 101 ? 7.387 -4.671 -0.123 1.00 94.69 101 LEU A O 1
ATOM 735 N N . SER A 1 102 ? 8.520 -3.971 -1.928 1.00 93.62 102 SER A N 1
ATOM 736 C CA . SER A 1 102 ? 9.382 -3.024 -1.216 1.00 93.62 102 SER A CA 1
ATOM 737 C C . SER A 1 102 ? 9.700 -1.822 -2.095 1.00 93.62 102 SER A C 1
ATOM 739 O O . SER A 1 102 ? 9.861 -1.974 -3.304 1.00 93.62 102 SER A O 1
ATOM 741 N N . GLY A 1 103 ? 9.843 -0.649 -1.483 1.00 92.50 103 GLY A N 1
ATOM 742 C CA . GLY A 1 103 ? 10.293 0.562 -2.161 1.00 92.50 103 GLY A CA 1
ATOM 743 C C . GLY A 1 103 ? 11.015 1.491 -1.192 1.00 92.50 103 GLY A C 1
ATOM 744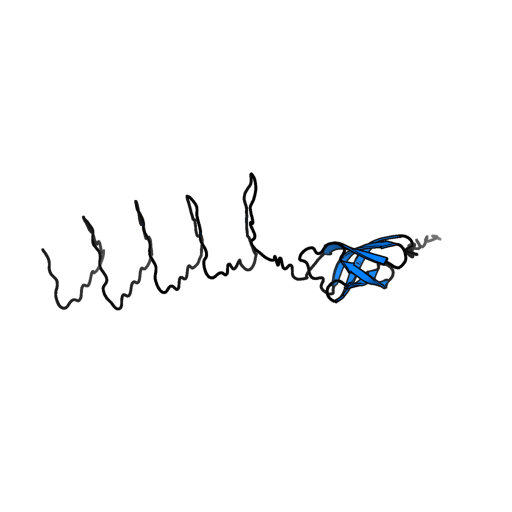 O O . GLY A 1 103 ? 10.527 1.725 -0.088 1.00 92.50 103 GLY A O 1
ATOM 745 N N . ASP A 1 104 ? 12.151 2.047 -1.615 1.00 92.50 104 ASP A N 1
ATOM 746 C CA . ASP A 1 104 ? 13.027 2.870 -0.761 1.00 92.50 104 ASP A CA 1
ATOM 747 C C . ASP A 1 104 ? 12.361 4.163 -0.275 1.00 92.50 104 ASP A C 1
ATOM 749 O O . ASP A 1 104 ? 12.727 4.722 0.756 1.00 92.50 104 ASP A O 1
ATOM 753 N N . ARG A 1 105 ? 11.364 4.644 -1.026 1.00 94.56 105 ARG A N 1
ATOM 754 C CA . ARG A 1 105 ? 10.581 5.849 -0.707 1.00 94.56 105 ARG A CA 1
ATOM 755 C C . ARG A 1 105 ? 9.135 5.549 -0.315 1.00 94.56 105 ARG A C 1
ATOM 757 O O . ARG A 1 105 ? 8.362 6.479 -0.110 1.00 94.56 105 ARG A O 1
ATOM 764 N N . GLY A 1 106 ? 8.774 4.271 -0.217 1.00 93.31 106 GLY A N 1
ATOM 765 C CA . GLY A 1 106 ? 7.437 3.824 0.156 1.00 93.31 106 GLY A CA 1
ATOM 766 C C . GLY A 1 106 ? 6.759 2.933 -0.880 1.00 93.31 106 GLY A C 1
ATOM 767 O O . GLY A 1 106 ? 7.244 2.731 -1.994 1.00 93.31 106 GLY A O 1
ATOM 768 N N . VAL A 1 107 ? 5.614 2.400 -0.463 1.00 95.75 107 VAL A N 1
ATOM 769 C CA . VAL A 1 107 ? 4.694 1.579 -1.253 1.00 95.75 107 VAL A CA 1
ATOM 770 C C . VAL A 1 107 ? 3.293 2.123 -1.003 1.00 95.75 107 VAL A C 1
ATOM 772 O O . VAL A 1 107 ? 2.913 2.333 0.148 1.00 95.75 107 VAL A O 1
ATOM 775 N N . GLU A 1 108 ? 2.533 2.357 -2.069 1.00 95.56 108 GLU A N 1
ATOM 776 C CA . GLU A 1 108 ? 1.163 2.855 -1.993 1.00 95.56 108 GLU A CA 1
ATOM 777 C C . GLU A 1 108 ? 0.209 1.852 -2.646 1.00 95.56 108 GLU A C 1
ATOM 779 O O . GLU A 1 108 ? 0.433 1.421 -3.776 1.00 95.56 108 GLU A O 1
ATOM 784 N N . LEU A 1 109 ? -0.855 1.486 -1.928 1.00 95.19 109 LEU A N 1
ATOM 785 C CA . LEU A 1 109 ? -1.937 0.637 -2.423 1.00 95.19 109 LEU A CA 1
ATOM 786 C C . LEU A 1 109 ? -3.200 1.493 -2.515 1.00 95.19 109 LEU A C 1
ATOM 788 O O . LEU A 1 109 ? -3.589 2.127 -1.534 1.00 95.19 109 LEU A O 1
ATOM 792 N N . ARG A 1 110 ? -3.830 1.532 -3.691 1.00 94.44 110 ARG A N 1
ATOM 793 C CA . ARG A 1 110 ? -5.066 2.283 -3.934 1.00 94.44 110 ARG A CA 1
ATOM 794 C C . ARG A 1 110 ? -6.105 1.366 -4.551 1.00 94.44 110 ARG A C 1
ATOM 796 O O . ARG A 1 110 ? -5.816 0.651 -5.503 1.00 94.44 110 ARG A O 1
ATOM 803 N N . GLY A 1 111 ? -7.318 1.454 -4.035 1.00 94.25 111 GLY A N 1
ATOM 804 C CA . GLY A 1 111 ? -8.478 0.741 -4.535 1.00 94.25 111 GLY A CA 1
ATOM 805 C C . GLY A 1 111 ? -9.715 1.171 -3.752 1.00 94.25 111 GLY A C 1
ATOM 806 O O . GLY A 1 111 ? -9.575 1.764 -2.679 1.00 94.25 111 GLY A O 1
ATOM 807 N N . PRO A 1 112 ? -10.919 0.910 -4.278 1.00 95.69 112 PRO A N 1
ATOM 808 C CA . PRO A 1 112 ? -12.152 1.091 -3.515 1.00 95.69 112 PRO A CA 1
ATOM 809 C C . PRO A 1 112 ? -12.218 0.151 -2.298 1.00 95.69 112 PRO A C 1
ATOM 811 O O . PRO A 1 112 ? -12.841 0.499 -1.299 1.00 95.69 112 PRO A O 1
ATOM 814 N N . GLU A 1 113 ? -11.544 -1.000 -2.370 1.00 95.88 113 GLU A N 1
ATOM 815 C CA . GLU A 1 113 ? -11.469 -2.020 -1.327 1.00 95.88 113 GLU A CA 1
ATOM 816 C C . GLU A 1 113 ? -10.057 -2.623 -1.297 1.00 95.88 113 GLU A C 1
ATOM 818 O O . GLU A 1 113 ? -9.422 -2.788 -2.342 1.00 95.88 113 GLU A O 1
ATOM 823 N N . VAL A 1 114 ? -9.546 -2.894 -0.093 1.00 96.31 114 VAL A N 1
ATOM 824 C CA . VAL A 1 114 ? -8.250 -3.544 0.134 1.00 96.31 114 VAL A CA 1
ATOM 825 C C . VAL A 1 114 ? -8.409 -4.535 1.278 1.00 96.31 114 VAL A C 1
ATOM 827 O O . VAL A 1 114 ? -8.518 -4.130 2.437 1.00 96.31 114 VAL A O 1
ATOM 830 N N . ASP A 1 115 ? -8.351 -5.821 0.948 1.00 95.31 115 ASP A N 1
ATOM 831 C CA . ASP A 1 115 ? -8.426 -6.902 1.922 1.00 95.31 115 ASP A CA 1
ATOM 832 C C . ASP A 1 115 ? -7.050 -7.480 2.248 1.00 95.31 115 ASP A C 1
ATOM 834 O O . ASP A 1 115 ? -6.211 -7.725 1.378 1.00 95.31 115 ASP A O 1
ATOM 838 N N . LEU A 1 116 ? -6.827 -7.740 3.535 1.00 94.81 116 LEU A N 1
ATOM 839 C CA . LEU A 1 116 ? -5.624 -8.384 4.047 1.00 94.81 116 LEU A CA 1
ATOM 840 C C . LEU A 1 116 ? -6.030 -9.651 4.796 1.00 94.81 116 LEU A C 1
ATOM 842 O O . LEU A 1 116 ? -6.514 -9.590 5.926 1.00 94.81 116 LEU A O 1
ATOM 846 N N . HIS A 1 117 ? -5.801 -10.804 4.174 1.00 94.56 117 HIS A N 1
ATOM 847 C CA . HIS A 1 117 ? -6.083 -12.107 4.767 1.00 94.56 117 HIS A CA 1
ATOM 848 C C . HIS A 1 117 ? -4.797 -12.812 5.184 1.00 94.56 117 HIS A C 1
ATOM 850 O O . HIS A 1 117 ? -3.813 -12.851 4.446 1.00 94.56 117 HIS A O 1
ATOM 856 N N . GLY A 1 118 ? -4.823 -13.419 6.364 1.00 94.50 118 GLY A N 1
ATOM 857 C CA . GLY A 1 118 ? -3.763 -14.297 6.831 1.00 94.50 118 GLY A CA 1
ATOM 858 C C . GLY A 1 118 ? -3.900 -14.607 8.312 1.00 94.50 118 GLY A C 1
ATOM 859 O O . GLY A 1 118 ? -4.563 -13.882 9.051 1.00 94.50 118 GLY A O 1
ATOM 860 N N . ASP A 1 119 ? -3.216 -15.657 8.757 1.00 95.56 119 ASP A N 1
ATOM 861 C CA . ASP A 1 119 ?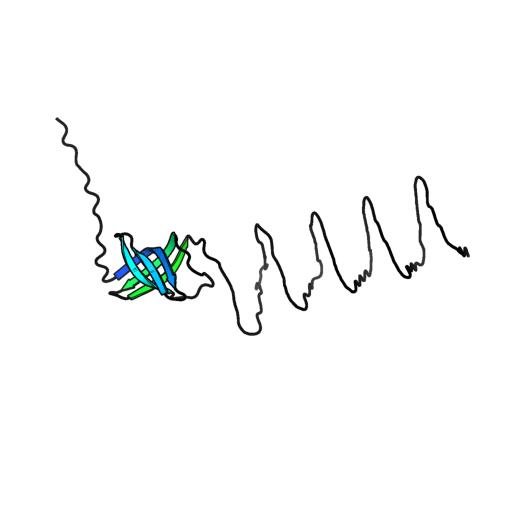 -3.224 -16.072 10.166 1.00 95.56 119 ASP A CA 1
ATOM 862 C C . ASP A 1 119 ? -2.555 -15.034 11.078 1.00 95.56 119 ASP A C 1
ATOM 864 O O . ASP A 1 119 ? -2.801 -14.976 12.283 1.00 95.56 119 ASP A O 1
ATOM 868 N N . LYS A 1 120 ? -1.665 -14.211 10.506 1.00 95.56 120 LYS A N 1
ATOM 869 C CA . LYS A 1 120 ? -0.927 -13.186 11.235 1.00 95.56 120 LYS A CA 1
ATOM 870 C C . LYS A 1 120 ? -0.588 -11.987 10.363 1.00 95.56 120 LYS A C 1
ATOM 872 O O . LYS A 1 120 ? 0.232 -12.085 9.453 1.00 95.56 120 LYS A O 1
ATOM 877 N N . VAL A 1 121 ? -1.100 -10.825 10.752 1.00 96.12 121 VAL A N 1
ATOM 878 C CA . VAL A 1 121 ? -0.685 -9.522 10.222 1.00 96.12 121 VAL A CA 1
ATOM 879 C C . VAL A 1 121 ? 0.190 -8.830 11.266 1.00 96.12 121 VAL A C 1
ATOM 881 O O . VAL A 1 121 ? -0.174 -8.743 12.437 1.00 96.12 121 VAL A O 1
ATOM 884 N N . ARG A 1 122 ? 1.375 -8.361 10.861 1.00 95.44 122 ARG A N 1
ATOM 885 C CA . ARG A 1 122 ? 2.241 -7.520 11.700 1.00 95.44 122 ARG A CA 1
ATOM 886 C C . ARG A 1 122 ? 2.457 -6.188 11.002 1.00 95.44 122 ARG A C 1
ATOM 888 O O . ARG A 1 122 ? 2.855 -6.173 9.842 1.00 95.44 122 ARG A O 1
ATOM 895 N N . VAL A 1 123 ? 2.262 -5.099 11.735 1.00 95.56 123 VAL A N 1
ATOM 896 C CA . VAL A 1 123 ? 2.547 -3.744 11.265 1.00 95.56 123 VAL A CA 1
ATOM 897 C C . VAL A 1 123 ? 3.647 -3.167 12.142 1.00 95.56 123 VAL A C 1
ATOM 899 O O . VAL A 1 123 ? 3.496 -3.085 13.358 1.00 95.56 123 VAL A O 1
ATOM 902 N N . PHE A 1 124 ? 4.761 -2.791 11.520 1.00 95.19 124 PHE A N 1
ATOM 903 C CA . PHE A 1 124 ? 5.869 -2.105 12.174 1.00 95.19 124 PHE A CA 1
ATOM 904 C C . PHE A 1 124 ? 5.945 -0.702 11.588 1.00 95.19 124 PHE A C 1
ATOM 906 O O . PHE A 1 124 ? 6.328 -0.534 10.433 1.00 95.19 124 PHE A O 1
ATOM 913 N N . ALA A 1 125 ? 5.537 0.295 12.365 1.00 93.81 125 ALA A N 1
ATOM 914 C CA . ALA A 1 125 ? 5.504 1.679 11.922 1.00 93.81 125 ALA A CA 1
ATOM 915 C C . ALA A 1 125 ? 5.932 2.601 13.064 1.00 93.81 125 ALA A C 1
ATOM 917 O O . ALA A 1 125 ? 5.577 2.363 14.216 1.00 93.81 125 ALA A O 1
ATOM 918 N N . GLY A 1 126 ? 6.669 3.666 12.736 1.00 95.75 126 GLY A N 1
ATOM 919 C CA . GLY A 1 126 ? 6.934 4.748 13.690 1.00 95.75 126 GLY A CA 1
ATOM 920 C C . GLY A 1 126 ? 5.674 5.558 14.013 1.00 95.75 126 GLY A C 1
ATOM 921 O O . GLY A 1 126 ? 5.538 6.069 15.119 1.00 95.75 126 GLY A O 1
ATOM 922 N N . ALA A 1 127 ? 4.735 5.635 13.066 1.00 95.81 127 ALA A N 1
ATOM 923 C CA . ALA A 1 127 ? 3.418 6.231 13.245 1.00 95.81 127 ALA A CA 1
ATOM 924 C C . ALA A 1 127 ? 2.382 5.477 12.403 1.00 95.81 127 ALA A C 1
ATOM 926 O O . ALA A 1 127 ? 2.648 5.132 11.251 1.00 95.81 127 ALA A O 1
ATOM 927 N N . LEU A 1 128 ? 1.195 5.256 12.968 1.00 96.19 128 LEU A N 1
ATOM 928 C CA . LEU A 1 128 ? 0.034 4.723 12.263 1.00 96.19 128 LEU A CA 1
ATOM 929 C C . LEU A 1 128 ? -1.093 5.754 12.345 1.00 96.19 128 LEU A C 1
ATOM 931 O O . LEU A 1 128 ? -1.506 6.133 13.437 1.00 96.19 128 LEU A O 1
ATOM 935 N N . VAL A 1 129 ? -1.588 6.199 11.191 1.00 96.75 129 VAL A N 1
ATOM 936 C CA . VAL A 1 129 ? -2.723 7.123 11.094 1.00 96.75 129 VAL A CA 1
ATOM 937 C C . VAL A 1 129 ? -3.830 6.433 10.317 1.00 96.75 129 VAL A C 1
ATOM 939 O O . VAL A 1 129 ? -3.624 6.008 9.183 1.00 96.75 129 VAL A O 1
ATOM 942 N N . GLN A 1 130 ? -5.010 6.342 10.921 1.00 95.00 130 GLN A N 1
ATOM 943 C CA . GLN A 1 130 ? -6.199 5.776 10.296 1.00 95.00 130 GLN A CA 1
ATOM 944 C C . GLN A 1 130 ? -7.300 6.831 10.296 1.00 95.00 130 GLN A C 1
ATOM 946 O O . GLN A 1 130 ? -7.577 7.455 11.318 1.00 95.00 130 GLN A O 1
ATOM 951 N N . LYS A 1 131 ? -7.922 7.038 9.138 1.00 96.38 131 LYS A N 1
ATOM 952 C CA . LYS A 1 131 ? -9.110 7.877 8.983 1.00 96.38 131 LYS A CA 1
ATOM 953 C C . LYS A 1 131 ? -10.173 7.018 8.328 1.00 96.38 131 LYS A C 1
ATOM 955 O O . LYS A 1 131 ? -9.967 6.540 7.218 1.00 96.38 131 LYS A O 1
ATOM 960 N N . ALA A 1 132 ? -11.274 6.802 9.027 1.00 96.62 132 ALA A N 1
ATOM 961 C CA . ALA A 1 132 ? -12.356 5.957 8.558 1.00 96.62 132 ALA A CA 1
ATOM 962 C C . ALA A 1 132 ? -13.693 6.542 9.009 1.00 96.62 132 ALA A C 1
ATOM 964 O O . ALA A 1 132 ? -13.770 7.155 10.072 1.00 96.62 132 ALA A O 1
ATOM 965 N N . ALA A 1 133 ? -14.740 6.327 8.211 1.00 96.75 133 ALA A N 1
ATOM 966 C CA . ALA A 1 133 ? -16.109 6.627 8.627 1.00 96.75 133 ALA A CA 1
ATOM 967 C C . ALA A 1 133 ? -16.573 5.673 9.743 1.00 96.75 133 ALA A C 1
ATOM 969 O O . ALA A 1 133 ? -17.288 6.074 10.655 1.00 96.75 133 ALA A O 1
ATOM 970 N N . SER A 1 134 ? -16.128 4.416 9.689 1.00 95.94 134 SER A N 1
ATOM 971 C CA . SER A 1 134 ? -16.386 3.390 10.696 1.00 95.94 134 SER A CA 1
ATOM 972 C C . SER A 1 134 ? -15.163 2.497 10.867 1.00 95.94 134 SER A C 1
ATOM 974 O O . SER A 1 134 ? -14.525 2.130 9.881 1.00 95.94 134 SER A O 1
ATOM 976 N N . LEU A 1 135 ? -14.878 2.096 12.104 1.00 96.25 135 LEU A N 1
ATOM 977 C CA . LEU A 1 135 ? -13.853 1.110 12.430 1.00 96.25 135 LEU A CA 1
ATOM 978 C C . LEU A 1 135 ? -14.474 0.029 13.314 1.00 96.25 135 LEU A C 1
ATOM 980 O O . LEU A 1 135 ? -15.062 0.333 14.349 1.00 96.25 135 LEU A O 1
ATOM 984 N N . VAL A 1 136 ? -14.319 -1.232 12.916 1.00 95.44 136 VAL A N 1
ATOM 985 C CA . VAL A 1 136 ? -14.731 -2.389 13.714 1.00 95.44 136 VAL A CA 1
ATOM 986 C C . VAL A 1 136 ? -13.506 -3.245 13.975 1.00 95.44 136 VAL A C 1
ATOM 988 O O . VAL A 1 136 ? -12.857 -3.718 13.046 1.00 95.44 136 VAL A O 1
ATOM 991 N N . GLN A 1 137 ? -13.202 -3.466 15.249 1.00 95.06 137 GLN A N 1
ATOM 992 C CA . GLN A 1 137 ? -12.151 -4.379 15.674 1.00 95.06 137 GLN A CA 1
ATOM 993 C C . GLN A 1 137 ? -12.779 -5.468 16.528 1.00 95.06 137 GLN A C 1
ATOM 995 O O . GLN A 1 137 ? -13.305 -5.208 17.609 1.00 95.06 137 GLN A O 1
ATOM 1000 N N . ARG A 1 138 ? -12.740 -6.702 16.027 1.00 95.81 138 ARG A N 1
ATOM 1001 C CA . ARG A 1 138 ? -13.185 -7.877 16.769 1.00 95.81 138 ARG A CA 1
ATOM 1002 C C . ARG A 1 138 ? -11.967 -8.676 17.187 1.00 95.81 138 ARG A C 1
ATOM 1004 O O . ARG A 1 138 ? -11.231 -9.172 16.343 1.00 95.81 138 ARG A O 1
ATOM 1011 N N . VAL A 1 139 ? -11.799 -8.829 18.491 1.00 96.31 139 VAL A N 1
ATOM 1012 C CA . VAL A 1 139 ? -10.732 -9.636 19.076 1.00 96.31 139 VAL A CA 1
ATOM 1013 C C . VAL A 1 139 ? -11.381 -10.724 19.913 1.00 96.31 139 VAL A C 1
ATOM 1015 O O . VAL A 1 139 ? -12.218 -10.435 20.763 1.00 96.31 139 VAL A O 1
ATOM 1018 N N . THR A 1 140 ? -11.066 -11.981 19.610 1.00 95.06 140 THR A N 1
ATOM 1019 C CA . THR A 1 140 ? -11.727 -13.144 20.221 1.00 95.06 140 THR A CA 1
ATOM 1020 C C . THR A 1 140 ? -11.050 -13.627 21.493 1.00 95.06 140 THR A C 1
ATOM 1022 O O . THR A 1 140 ? -11.710 -14.259 22.308 1.00 95.06 140 THR A O 1
ATOM 1025 N N . ASP A 1 141 ? -9.754 -13.358 21.632 1.00 96.50 141 ASP A N 1
ATOM 1026 C CA . ASP A 1 141 ? -8.942 -13.817 22.757 1.00 96.50 141 ASP A CA 1
ATOM 1027 C C . ASP A 1 141 ? -8.426 -12.618 23.567 1.00 96.50 141 ASP A C 1
ATOM 1029 O O . ASP A 1 141 ? -9.108 -12.152 24.479 1.00 96.50 141 ASP A O 1
ATOM 1033 N N . LEU A 1 142 ? -7.287 -12.033 23.177 1.00 96.06 142 LEU A N 1
ATOM 1034 C CA . LEU A 1 142 ? -6.669 -10.918 23.896 1.00 96.06 142 LEU A CA 1
ATOM 1035 C C . LEU A 1 142 ? -6.539 -9.662 23.033 1.00 96.06 142 LEU A C 1
ATOM 1037 O O . LEU A 1 142 ? -5.821 -9.652 22.032 1.00 96.06 142 LEU A O 1
ATOM 1041 N N . PHE A 1 143 ? -7.145 -8.568 23.493 1.00 96.00 143 PHE A N 1
ATOM 1042 C CA . PHE A 1 143 ? -6.802 -7.218 23.054 1.00 96.00 143 PHE A CA 1
ATOM 1043 C C . PHE A 1 143 ? -5.927 -6.554 24.120 1.00 96.00 143 PHE A C 1
ATOM 1045 O O . PHE A 1 143 ? -6.396 -6.267 25.218 1.00 96.00 143 PHE A O 1
ATOM 1052 N N . SER A 1 144 ? -4.652 -6.329 23.801 1.00 95.75 144 SER A N 1
ATOM 1053 C CA . SER A 1 144 ? -3.695 -5.672 24.693 1.00 95.75 144 SER A CA 1
ATOM 1054 C C . SER A 1 144 ? -3.218 -4.370 24.067 1.00 95.75 144 SER A C 1
ATOM 1056 O O . SER A 1 144 ? -2.508 -4.386 23.061 1.00 95.75 144 SER A O 1
ATOM 1058 N N . LEU A 1 145 ? -3.571 -3.250 24.692 1.00 94.38 145 LEU A N 1
ATOM 1059 C CA . LEU A 1 145 ? -3.051 -1.931 24.359 1.00 94.38 145 LEU A CA 1
ATOM 1060 C C . LEU A 1 145 ? -2.014 -1.541 25.411 1.00 94.38 145 LEU A C 1
ATOM 1062 O O . LEU A 1 145 ? -2.341 -1.384 26.584 1.00 94.38 145 LEU A O 1
ATOM 1066 N N . HIS A 1 146 ? -0.768 -1.372 24.984 1.00 95.56 146 HIS A N 1
ATOM 1067 C CA . HIS A 1 146 ? 0.274 -0.774 25.806 1.00 95.56 146 HIS A CA 1
ATOM 1068 C C . HIS A 1 146 ? 0.677 0.547 25.166 1.00 95.56 146 HIS A C 1
ATOM 1070 O O . HIS A 1 146 ? 1.216 0.570 24.061 1.00 95.56 146 HIS A O 1
ATOM 1076 N N . ALA A 1 147 ? 0.385 1.644 25.851 1.00 95.56 147 ALA A N 1
ATOM 1077 C CA . ALA A 1 147 ? 0.672 2.984 25.378 1.00 95.56 147 ALA A CA 1
ATOM 1078 C C . ALA A 1 147 ? 1.163 3.834 26.549 1.00 95.56 147 ALA A C 1
ATOM 1080 O O . ALA A 1 147 ? 0.692 3.672 27.673 1.00 95.56 147 ALA A O 1
ATOM 1081 N N . ARG A 1 148 ? 2.094 4.755 26.274 1.00 95.94 148 ARG A N 1
ATOM 1082 C CA . ARG A 1 148 ? 2.491 5.784 27.246 1.00 95.94 148 ARG A CA 1
ATOM 1083 C C . ARG A 1 148 ? 1.326 6.730 27.541 1.00 95.94 148 ARG A C 1
ATOM 1085 O O . ARG A 1 148 ? 1.130 7.121 28.682 1.00 95.94 148 ARG A O 1
ATOM 1092 N N . GLU A 1 149 ? 0.579 7.092 26.505 1.00 95.31 149 GLU A N 1
ATOM 1093 C CA . GLU A 1 149 ? -0.597 7.949 26.585 1.00 95.31 149 GLU A CA 1
ATOM 1094 C C . GLU A 1 149 ? -1.671 7.392 25.649 1.00 95.31 149 GLU A C 1
ATOM 1096 O O . GLU A 1 149 ? -1.371 6.982 24.526 1.00 95.31 149 GLU A O 1
ATOM 1101 N N . SER A 1 150 ? -2.916 7.359 26.120 1.00 95.00 150 SER A N 1
ATOM 1102 C CA . SER A 1 150 ? -4.084 7.001 25.320 1.00 95.00 150 SER A CA 1
ATOM 1103 C C . SER A 1 150 ? -5.124 8.095 25.479 1.00 95.00 150 SER A C 1
ATOM 1105 O O . SER A 1 150 ? -5.626 8.320 26.578 1.00 95.00 150 SER A O 1
ATOM 1107 N N . HIS A 1 151 ? -5.457 8.758 24.377 1.00 94.62 151 HIS A N 1
ATOM 1108 C CA . HIS A 1 151 ? -6.489 9.781 24.337 1.00 94.62 151 HIS A CA 1
ATOM 1109 C C . HIS A 1 151 ? -7.668 9.263 23.517 1.00 94.62 151 HIS A C 1
ATOM 1111 O O . HIS A 1 151 ? -7.515 8.882 22.357 1.00 94.62 151 HIS A O 1
ATOM 1117 N N . THR A 1 152 ? -8.856 9.247 24.113 1.00 95.00 152 THR A N 1
ATOM 1118 C CA . THR A 1 152 ? -10.081 8.801 23.446 1.00 95.00 152 THR A CA 1
ATOM 1119 C C . THR A 1 152 ? -11.161 9.845 23.665 1.00 95.00 152 THR A C 1
ATOM 1121 O O . THR A 1 152 ? -11.614 10.044 24.789 1.00 95.00 152 THR A O 1
ATOM 1124 N N . VAL A 1 153 ? -11.566 10.511 22.584 1.00 95.75 153 VAL A N 1
ATOM 1125 C CA . VAL A 1 153 ? -12.699 11.442 22.572 1.00 95.75 153 VAL A CA 1
ATOM 1126 C C . VAL A 1 153 ? -13.853 10.766 21.857 1.00 95.75 153 VAL A C 1
ATOM 1128 O O . VAL A 1 153 ? -13.665 10.177 20.793 1.00 95.75 153 VAL A O 1
ATOM 1131 N N . VAL A 1 154 ? -15.040 10.843 22.446 1.00 96.31 154 VAL A N 1
ATOM 1132 C CA . VAL A 1 154 ? -16.270 10.314 21.862 1.00 96.31 154 VAL A CA 1
ATOM 1133 C C . VAL A 1 154 ? -17.331 11.402 21.959 1.00 96.31 154 VAL A C 1
ATOM 1135 O O . VAL A 1 154 ? -17.689 11.800 23.062 1.00 96.31 154 VAL A O 1
ATOM 1138 N N . ASP A 1 155 ? -17.831 11.869 20.813 1.00 95.81 155 ASP A N 1
ATOM 1139 C CA . ASP A 1 155 ? -18.850 12.932 20.759 1.00 95.81 155 ASP A CA 1
ATOM 1140 C C . ASP A 1 155 ? -20.230 12.441 21.220 1.00 95.81 155 ASP A C 1
ATOM 1142 O O . ASP A 1 155 ? -21.033 13.197 21.765 1.00 95.81 155 ASP A O 1
ATOM 1146 N N . GLY A 1 156 ? -20.517 11.163 20.960 1.00 95.38 156 GLY A N 1
ATOM 1147 C CA . GLY A 1 156 ? -21.765 10.502 21.320 1.00 95.38 156 GLY A CA 1
ATOM 1148 C C . GLY A 1 156 ? -21.634 9.659 22.586 1.00 95.38 156 GLY A C 1
ATOM 1149 O O . GLY A 1 156 ? -21.142 10.094 23.622 1.00 95.38 156 GLY A O 1
ATOM 1150 N N . SER A 1 157 ? -22.092 8.414 22.503 1.00 93.88 157 SER A N 1
ATOM 1151 C CA . SER A 1 157 ? -22.029 7.463 23.610 1.00 93.88 157 SER A CA 1
ATOM 1152 C C . SER A 1 157 ? -20.784 6.585 23.534 1.00 93.88 157 SER A C 1
ATOM 1154 O O . SER A 1 157 ? -20.577 5.893 22.536 1.00 93.88 157 SER A O 1
ATOM 1156 N N . ALA A 1 158 ? -20.026 6.517 24.626 1.00 94.62 158 ALA A N 1
ATOM 1157 C CA . ALA A 1 158 ? -19.069 5.444 24.872 1.00 94.62 158 ALA A CA 1
ATOM 1158 C C . ALA A 1 158 ? -19.725 4.378 25.765 1.00 94.62 158 ALA A C 1
ATOM 1160 O O . ALA A 1 158 ? -20.319 4.708 26.790 1.00 94.62 158 ALA A O 1
ATOM 1161 N N . THR A 1 159 ? -19.625 3.100 25.390 1.00 94.44 159 THR A N 1
ATOM 1162 C CA . THR A 1 159 ? -20.113 1.988 26.218 1.00 94.44 159 THR A CA 1
ATOM 1163 C C . THR A 1 159 ? -19.027 0.940 26.389 1.00 94.44 159 THR A C 1
ATOM 1165 O O . THR A 1 159 ? -18.432 0.478 25.419 1.00 94.44 159 THR A O 1
ATOM 1168 N N . THR A 1 160 ? -18.801 0.543 27.638 1.00 93.75 160 THR A N 1
ATOM 1169 C CA . THR A 1 160 ? -17.893 -0.547 27.992 1.00 93.75 160 THR A CA 1
ATOM 1170 C C . THR A 1 160 ? -18.684 -1.555 28.801 1.00 93.75 160 THR A C 1
ATOM 1172 O O . THR A 1 160 ? -19.213 -1.233 29.863 1.00 93.75 160 THR A O 1
ATOM 1175 N N . LYS A 1 161 ? -18.779 -2.784 28.296 1.00 92.62 161 LYS A N 1
ATOM 1176 C CA . LYS A 1 161 ? -19.441 -3.889 28.985 1.00 92.62 161 LYS A CA 1
ATOM 1177 C C . LYS A 1 161 ? -18.440 -5.011 29.184 1.00 92.62 161 LYS A C 1
ATOM 1179 O O . LYS A 1 161 ? -17.898 -5.539 28.220 1.00 92.62 161 LYS A O 1
ATOM 1184 N N . ALA A 1 162 ? -18.231 -5.393 30.433 1.00 94.25 162 ALA A N 1
ATOM 1185 C CA . ALA A 1 162 ? -17.341 -6.481 30.801 1.00 94.25 162 ALA A CA 1
ATOM 1186 C C . ALA A 1 162 ? -17.954 -7.286 31.949 1.00 94.25 162 ALA A C 1
ATOM 1188 O O . ALA A 1 162 ? -18.763 -6.765 32.714 1.00 94.25 162 ALA A O 1
ATOM 1189 N N . LYS A 1 163 ? -17.555 -8.557 32.079 1.00 95.75 163 LYS A N 1
ATOM 1190 C CA . LYS A 1 163 ? -17.873 -9.367 33.269 1.00 95.75 163 LYS A CA 1
ATOM 1191 C C . LYS A 1 163 ? -17.158 -8.824 34.514 1.00 95.75 163 LYS A C 1
ATOM 1193 O O . LYS A 1 163 ? -17.705 -8.880 35.607 1.00 95.75 163 LYS A O 1
ATOM 1198 N N . SER A 1 164 ? -15.946 -8.307 34.329 1.00 93.12 164 SER A N 1
ATOM 1199 C CA . SER A 1 164 ? -15.119 -7.663 35.349 1.00 93.12 164 SER A CA 1
ATOM 1200 C C . SER A 1 164 ? -14.294 -6.559 34.699 1.00 93.12 164 SER A C 1
ATOM 1202 O O . SER A 1 164 ? -13.773 -6.757 33.601 1.00 93.12 164 SER A O 1
ATOM 1204 N N . ALA A 1 165 ? -14.145 -5.432 35.384 1.00 93.50 165 ALA A N 1
ATOM 1205 C CA . ALA A 1 165 ? -13.270 -4.344 34.975 1.00 93.50 165 ALA A CA 1
ATOM 1206 C C . ALA A 1 165 ? -12.505 -3.835 36.199 1.00 93.50 165 ALA A C 1
ATOM 1208 O O . ALA A 1 165 ? -13.094 -3.668 37.265 1.00 93.50 165 ALA A O 1
ATOM 1209 N N . THR A 1 166 ? -11.211 -3.580 36.025 1.00 93.81 166 THR A N 1
ATOM 1210 C CA . THR A 1 166 ? -10.350 -2.982 37.047 1.00 93.81 166 THR A CA 1
ATOM 1211 C C . THR A 1 166 ? -9.700 -1.753 36.439 1.00 93.81 166 THR A C 1
ATOM 1213 O O . THR A 1 166 ? -9.066 -1.849 35.390 1.00 93.81 166 THR A O 1
ATOM 1216 N N . VAL A 1 167 ? -9.851 -0.610 37.102 1.00 92.50 167 VAL A N 1
ATOM 1217 C CA . VAL A 1 167 ? -9.131 0.621 36.773 1.00 92.50 167 VAL A CA 1
ATOM 1218 C C . VAL A 1 167 ? -8.189 0.901 37.933 1.00 92.50 167 VAL A C 1
ATOM 1220 O O . VAL A 1 167 ? -8.637 1.035 39.068 1.00 92.50 167 VAL A O 1
ATOM 1223 N N . LEU A 1 168 ? -6.889 0.933 37.651 1.00 93.31 168 LEU A N 1
ATOM 1224 C CA . LEU A 1 168 ? -5.848 1.224 38.629 1.00 93.31 168 LEU A CA 1
ATOM 1225 C C . LEU A 1 168 ? -5.123 2.498 38.204 1.00 93.31 168 LEU A C 1
ATOM 1227 O O . LEU A 1 168 ? -4.662 2.598 37.069 1.00 93.31 168 LEU A O 1
ATOM 1231 N N . THR A 1 169 ? -5.020 3.455 39.119 1.00 93.31 169 THR A N 1
ATOM 1232 C CA . THR A 1 169 ? -4.321 4.728 38.915 1.00 93.31 169 THR A CA 1
ATOM 1233 C C . THR A 1 169 ? -3.419 4.993 40.113 1.00 93.31 169 THR A C 1
ATOM 1235 O O . THR A 1 169 ? -3.866 4.803 41.242 1.00 93.31 169 THR A O 1
ATOM 1238 N N . GLU A 1 170 ? -2.183 5.442 39.889 1.00 94.81 170 GLU A N 1
ATOM 1239 C CA . GLU A 1 170 ? -1.257 5.781 40.985 1.00 94.81 170 GLU A CA 1
ATOM 1240 C C . GLU A 1 170 ? -1.648 7.085 41.688 1.00 94.81 170 GLU A C 1
ATOM 1242 O O . GLU A 1 170 ? -1.571 7.175 42.910 1.00 94.81 170 GLU A O 1
ATOM 1247 N N . GLU A 1 171 ? -2.100 8.078 40.919 1.00 94.56 171 GLU A N 1
ATOM 1248 C CA . GLU A 1 171 ? -2.390 9.413 41.441 1.00 94.56 171 GLU A CA 1
ATOM 1249 C C . GLU A 1 171 ? -3.891 9.685 41.532 1.00 94.56 171 GLU A C 1
ATOM 1251 O O . GLU A 1 171 ? -4.472 9.656 42.614 1.00 94.56 171 GLU A O 1
ATOM 1256 N N . THR A 1 172 ? -4.547 10.007 40.417 1.00 92.81 172 THR A N 1
ATOM 1257 C CA . THR A 1 172 ? -5.929 10.501 40.440 1.00 92.81 172 THR A CA 1
ATOM 1258 C C . THR A 1 172 ? -6.743 9.948 39.283 1.00 92.81 172 THR A C 1
ATOM 1260 O O . THR A 1 172 ? -6.313 9.964 38.131 1.00 92.81 172 THR A O 1
ATOM 1263 N N . MET A 1 173 ? -7.965 9.523 39.601 1.00 94.12 173 MET A N 1
ATOM 1264 C CA . MET A 1 173 ? -9.028 9.273 38.639 1.00 94.12 173 MET A CA 1
ATOM 1265 C C . MET A 1 173 ? -10.141 10.298 38.864 1.00 94.12 173 MET A C 1
ATOM 1267 O O . MET A 1 173 ? -10.702 10.375 39.955 1.00 94.12 173 MET A O 1
ATOM 1271 N N . THR A 1 174 ? -10.483 11.058 37.824 1.00 92.94 174 THR A N 1
ATOM 1272 C CA . THR A 1 174 ? -11.579 12.034 37.864 1.00 92.94 174 THR A CA 1
ATOM 1273 C C . THR A 1 174 ? -12.714 11.564 36.969 1.00 92.94 174 THR A C 1
ATOM 1275 O O . THR A 1 174 ? -12.523 11.364 35.771 1.00 92.94 174 THR A O 1
ATOM 1278 N N . ILE A 1 175 ? -13.910 11.427 37.540 1.00 92.12 175 ILE A N 1
ATOM 1279 C CA . ILE A 1 175 ? -15.141 11.137 36.803 1.00 92.12 175 ILE A CA 1
ATOM 1280 C C . ILE A 1 175 ? -16.097 12.304 37.036 1.00 92.12 175 ILE A C 1
ATOM 1282 O O . ILE A 1 175 ? -16.549 12.521 38.157 1.00 92.12 175 ILE A O 1
ATOM 1286 N N . ASN A 1 176 ? -16.417 13.043 35.974 1.00 90.44 176 ASN A N 1
ATOM 1287 C CA . ASN A 1 176 ? -17.376 14.145 36.016 1.00 90.44 176 ASN A CA 1
ATOM 1288 C C . ASN A 1 176 ? -18.617 13.754 35.216 1.00 90.44 176 ASN A C 1
ATOM 1290 O O . ASN A 1 176 ? -18.591 13.734 33.987 1.00 90.44 176 ASN A O 1
ATOM 1294 N N . GLY A 1 177 ? -19.701 13.438 35.916 1.00 89.44 177 GLY A N 1
ATOM 1295 C CA . GLY A 1 177 ? -20.976 13.065 35.314 1.00 89.44 177 GLY A CA 1
ATOM 1296 C C . GLY A 1 177 ? -22.133 13.790 35.987 1.00 89.44 177 GLY A C 1
ATOM 1297 O O . GLY A 1 177 ? -22.031 14.189 37.144 1.00 89.44 177 GLY A O 1
ATOM 1298 N N . LYS A 1 178 ? -23.244 13.952 35.260 1.00 93.19 178 LYS A N 1
ATOM 1299 C CA . LYS A 1 178 ? -24.499 14.439 35.857 1.00 93.19 178 LYS A CA 1
ATOM 1300 C C . LYS A 1 178 ? -25.072 13.425 36.851 1.00 93.19 178 LYS A C 1
ATOM 1302 O O . LYS A 1 178 ? -25.608 13.823 37.875 1.00 93.19 178 LYS A O 1
ATOM 1307 N N . GLU A 1 179 ? -24.928 12.136 36.547 1.00 92.19 179 GLU A N 1
ATOM 1308 C CA . GLU A 1 179 ? -25.359 11.020 37.389 1.00 92.19 179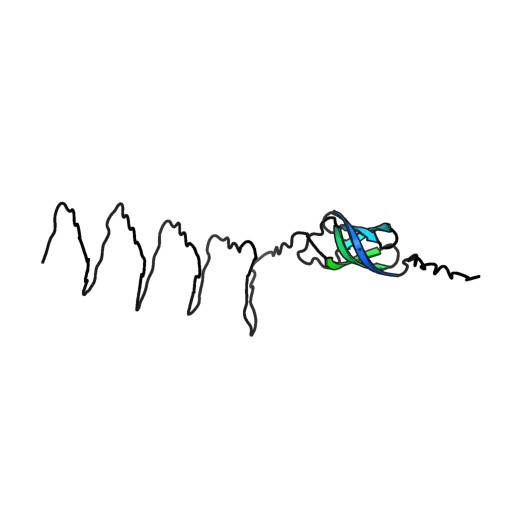 GLU A CA 1
ATOM 1309 C C . GLU A 1 179 ? -24.323 9.895 37.341 1.00 92.19 179 GLU A C 1
ATOM 1311 O O . GLU A 1 179 ? -23.756 9.610 36.282 1.00 92.19 179 GLU A O 1
ATOM 1316 N N . ILE A 1 180 ? -24.092 9.254 38.488 1.00 90.69 180 ILE A N 1
ATOM 1317 C CA . ILE A 1 180 ? -23.262 8.054 38.618 1.00 90.69 180 ILE A CA 1
ATOM 1318 C C . ILE A 1 180 ? -24.079 7.030 39.399 1.00 90.69 180 ILE A C 1
ATOM 1320 O O . ILE A 1 180 ? -24.384 7.233 40.572 1.00 90.69 180 ILE A O 1
ATOM 1324 N N . HIS A 1 181 ? -24.417 5.927 38.738 1.00 86.81 181 HIS A N 1
ATOM 1325 C CA . HIS A 1 181 ? -25.117 4.802 39.348 1.00 86.81 181 HIS A CA 1
ATOM 1326 C C . HIS A 1 181 ? -24.084 3.739 39.715 1.00 86.81 181 HIS A C 1
ATOM 1328 O O . HIS A 1 181 ? -23.492 3.109 38.839 1.00 86.81 181 HIS A O 1
ATOM 1334 N N . LEU A 1 182 ? -23.837 3.584 41.012 1.00 84.69 182 LEU A N 1
ATOM 1335 C CA . LEU A 1 182 ? -23.036 2.499 41.571 1.00 84.69 182 LEU A CA 1
ATOM 1336 C C . LEU A 1 182 ? -24.024 1.462 42.104 1.00 84.69 182 LEU A C 1
ATOM 1338 O O . LEU A 1 182 ? -24.973 1.845 42.786 1.00 84.69 182 LEU A O 1
ATOM 1342 N N . GLY A 1 183 ? -23.841 0.201 41.698 1.00 70.88 183 GLY A N 1
ATOM 1343 C CA . GLY A 1 183 ? -24.740 -0.906 42.044 1.00 70.88 183 GLY A CA 1
ATOM 1344 C C . GLY A 1 183 ? -25.010 -1.030 43.536 1.00 70.88 183 GLY A C 1
ATOM 1345 O O . GLY A 1 183 ? -24.067 -0.786 44.323 1.00 70.88 183 GLY A O 1
#

Secondary structure (DSSP, 8-state):
----------------SEEEEEEEEEEEETTEEEEE-TTS-EEEEEESS--SB---TT-EEEEEEETTEEEEEEEEE--SPB-----S------SSS------TT------S-----SS------S------S------SS------S------SS------S------SS------S-----

Sequence (183 aa):
MSEGAVVRERTTSVRAEEYLGPAHVLEARGQAVVIELPDGESAEATMALALPYAPAVGDVLLVIGRGARLYVIGVLHGTGKVTLELQGDVDVRAAGGALRLSGDRGVELRGPEVDLHGDKVRVFAGALVQKAASLVQRVTDLFSLHARESHTVVDGSATTKAKSATVLTEETMTINGKEIHLG

Organism: Sorangium cellulosum (strain So ce56) (NCBI:txid448385)

pLDDT: mean 86.52, std 15.76, range [32.03, 96.75]

InterPro domains:
  IPR021927 Protein of unknown function DUF3540 [PF12059] (24-112)

Foldseek 3Di:
DDDDDDPPDPPPPCPPLKDWDKWFFPAFDPQWTWTQDPSRDTAIEGEPDPQQWGADGGWIFTWIDHPRYIYTPGTPGGPTDRDDDDPDDDDDDDDPDDDDDDDPVDDDDDDPDDDDDDPDDDDDDPDDDDDDPDDDDDDDPDDDDDDPDDDDDDPDDDDDDDPDDDDDDPPDDDDDDPDDDDD